Protein AF-A0A963NF00-F1 (afdb_monomer_lite)

Secondary structure (DSSP, 8-state):
-PPPHHHHHHHHHHHTS-----SSPPTT--SHHHHHHHHHHHHHH--TTSPPEEEEGGGS---HHHHHHHHHHH-EEEEEEEE-STT-EEEEEESSTTEEEEEEE-TTS-EEEEEEEESSS-GGGSPPHHHHHHHHHHHHHHHHHHTT-

Foldseek 3Di:
DDDPVVLLVQLQCLQVVPQDFDPDQDPPADCLVVVVVVLVVCLVVDDAPDDKDKDWPVPDPGDPSSVVRNCRVFDWTPDWDADPPVFGWIWTRTSHPQKIWIWTADPVRHTDTIMIIRHSDPPVSDDDPVNVVVVVVVVVVVVVVVVVD

Structure (mmCIF, N/CA/C/O backbone):
data_AF-A0A963NF00-F1
#
_entry.id   AF-A0A963NF00-F1
#
loop_
_atom_site.group_PDB
_atom_site.id
_atom_site.type_symbol
_atom_site.label_atom_id
_atom_site.label_alt_id
_atom_site.label_comp_id
_atom_site.label_asym_id
_atom_site.label_entity_id
_atom_site.label_seq_id
_atom_site.pdbx_PDB_ins_code
_atom_site.Cartn_x
_atom_site.Cartn_y
_atom_site.Cartn_z
_atom_site.occupancy
_atom_site.B_iso_or_equiv
_atom_site.auth_seq_id
_atom_site.auth_comp_id
_atom_site.auth_asym_id
_atom_site.auth_atom_id
_atom_site.pdbx_PDB_model_num
ATOM 1 N N . GLY A 1 1 ? 1.510 1.182 -16.467 1.00 64.19 1 GLY A N 1
ATOM 2 C CA . GLY A 1 1 ? 2.230 -0.001 -16.981 1.00 64.19 1 GLY A CA 1
ATOM 3 C C . GLY A 1 1 ? 1.770 -1.234 -16.235 1.00 64.19 1 GLY A C 1
ATOM 4 O O . GLY A 1 1 ? 1.344 -1.102 -15.096 1.00 64.19 1 GLY A O 1
ATOM 5 N N . ALA A 1 2 ? 1.790 -2.416 -16.850 1.00 78.75 2 ALA A N 1
ATOM 6 C CA . ALA A 1 2 ? 1.345 -3.631 -16.165 1.00 78.75 2 ALA A CA 1
ATOM 7 C C . ALA A 1 2 ? 2.329 -4.030 -15.049 1.00 78.75 2 ALA A C 1
ATOM 9 O O . ALA A 1 2 ? 3.541 -4.008 -15.248 1.00 78.75 2 ALA A O 1
ATOM 10 N N . ILE A 1 3 ? 1.796 -4.404 -13.888 1.00 87.75 3 ILE A N 1
ATOM 11 C CA . ILE A 1 3 ? 2.546 -5.005 -12.781 1.00 87.75 3 ILE A CA 1
ATOM 12 C C . ILE A 1 3 ? 2.448 -6.538 -12.874 1.00 87.75 3 ILE A C 1
ATOM 14 O O . ILE A 1 3 ? 1.430 -7.026 -13.375 1.00 87.75 3 ILE A O 1
ATOM 18 N N . PRO A 1 4 ? 3.437 -7.328 -12.405 1.00 91.81 4 PRO A N 1
ATOM 19 C CA . PRO A 1 4 ? 3.327 -8.784 -12.433 1.00 91.81 4 PRO A CA 1
ATOM 20 C C . PRO A 1 4 ? 2.039 -9.296 -11.768 1.00 91.81 4 PRO A C 1
ATOM 22 O O . PRO A 1 4 ? 1.781 -9.026 -10.594 1.00 91.81 4 PRO A O 1
ATOM 25 N N . GLU A 1 5 ? 1.246 -10.084 -12.503 1.00 92.81 5 GLU A N 1
ATOM 26 C CA . GLU A 1 5 ? -0.073 -10.576 -12.057 1.00 92.81 5 GLU A CA 1
ATOM 27 C C . GLU A 1 5 ? -0.018 -11.422 -10.775 1.00 92.81 5 GLU A C 1
ATOM 29 O O . GLU A 1 5 ? -0.984 -11.475 -10.009 1.00 92.81 5 GLU A O 1
ATOM 34 N N . VAL A 1 6 ? 1.133 -12.036 -10.484 1.00 95.31 6 VAL A N 1
ATOM 35 C CA . VAL A 1 6 ? 1.361 -12.755 -9.224 1.00 95.31 6 VAL A CA 1
ATOM 36 C C . VAL A 1 6 ? 1.200 -11.840 -8.005 1.00 95.31 6 VAL A C 1
ATOM 38 O O . VAL A 1 6 ? 0.650 -12.270 -6.996 1.00 95.31 6 VAL A O 1
ATOM 41 N N . LEU A 1 7 ? 1.590 -10.563 -8.102 1.00 95.38 7 LEU A N 1
ATOM 42 C CA . LEU A 1 7 ? 1.465 -9.609 -6.997 1.00 95.38 7 LEU A CA 1
ATOM 43 C C . LEU A 1 7 ? -0.007 -9.293 -6.713 1.00 95.38 7 LEU A C 1
ATOM 45 O O . LEU A 1 7 ? -0.430 -9.328 -5.559 1.00 95.38 7 LEU A O 1
ATOM 49 N N . LYS A 1 8 ? -0.815 -9.082 -7.761 1.00 93.88 8 LYS A N 1
ATOM 50 C CA . LYS A 1 8 ? -2.269 -8.895 -7.621 1.00 93.88 8 LYS A CA 1
ATOM 51 C C . LYS A 1 8 ? -2.933 -10.133 -7.029 1.00 93.88 8 LYS A C 1
ATOM 53 O O . LYS A 1 8 ? -3.744 -10.029 -6.112 1.00 93.88 8 LYS A O 1
ATOM 58 N N . THR A 1 9 ? -2.575 -11.311 -7.537 1.00 95.56 9 THR A N 1
ATOM 59 C CA . THR A 1 9 ? -3.156 -12.584 -7.097 1.00 95.56 9 THR A CA 1
ATOM 60 C C . THR A 1 9 ? -2.875 -12.841 -5.616 1.00 95.56 9 THR A C 1
ATOM 62 O O . THR A 1 9 ? -3.807 -13.113 -4.862 1.00 95.56 9 THR A O 1
ATOM 65 N N . CYS A 1 10 ? -1.623 -12.680 -5.177 1.00 96.75 10 CYS A N 1
ATOM 66 C CA . CYS A 1 10 ? -1.236 -12.838 -3.775 1.00 96.75 10 CYS A CA 1
ATOM 67 C C . CYS A 1 10 ? -1.956 -11.839 -2.856 1.00 96.75 10 CYS A C 1
ATOM 69 O O . CYS A 1 10 ? -2.497 -12.243 -1.829 1.00 96.75 10 CYS A O 1
ATOM 71 N N . ALA A 1 11 ? -2.021 -10.557 -3.236 1.00 96.69 11 ALA A N 1
ATOM 72 C CA . ALA A 1 11 ? -2.709 -9.539 -2.440 1.00 96.69 11 ALA A CA 1
ATOM 73 C C . ALA A 1 11 ? -4.216 -9.831 -2.303 1.00 96.69 11 ALA A C 1
ATOM 75 O O . ALA A 1 11 ? -4.777 -9.722 -1.212 1.00 96.69 11 ALA A O 1
ATOM 76 N N . ARG A 1 12 ? -4.874 -10.279 -3.383 1.00 95.50 12 ARG A N 1
ATOM 77 C CA . ARG A 1 12 ? -6.288 -10.690 -3.345 1.00 95.50 12 ARG A CA 1
ATOM 78 C C . ARG A 1 12 ? -6.512 -11.906 -2.447 1.00 95.50 12 ARG A C 1
ATOM 80 O O . ARG A 1 12 ? -7.485 -11.929 -1.698 1.00 95.50 12 ARG A O 1
ATOM 87 N N . GLN A 1 13 ? -5.617 -12.895 -2.488 1.00 96.50 13 GLN A N 1
ATOM 88 C CA . GLN A 1 13 ? -5.683 -14.068 -1.608 1.00 96.50 13 GLN A CA 1
ATOM 89 C C . GLN A 1 13 ? -5.529 -13.687 -0.131 1.00 96.50 13 GLN A C 1
ATOM 91 O O . GLN A 1 13 ? -6.258 -14.209 0.710 1.00 96.50 13 GLN A O 1
ATOM 96 N N . ASP A 1 14 ? -4.628 -12.755 0.189 1.00 96.19 14 ASP A N 1
ATOM 97 C CA . ASP A 1 14 ? -4.458 -12.253 1.557 1.00 96.19 14 ASP A CA 1
ATOM 98 C C . ASP A 1 14 ? -5.690 -11.507 2.052 1.00 96.19 14 ASP A C 1
ATOM 100 O O . ASP A 1 14 ? -6.172 -11.795 3.150 1.00 96.19 14 ASP A O 1
ATOM 104 N N . GLY A 1 15 ? -6.247 -10.627 1.217 1.00 94.31 15 GLY A N 1
ATOM 105 C CA . GLY A 1 15 ? -7.508 -9.943 1.496 1.00 94.31 15 GLY A CA 1
ATOM 106 C C . GLY A 1 15 ? -8.678 -10.906 1.714 1.00 94.31 15 GLY A C 1
ATOM 107 O O . GLY A 1 15 ? -9.527 -10.676 2.570 1.00 94.31 15 GLY A O 1
ATOM 108 N N . ALA A 1 16 ? -8.710 -12.017 0.976 1.00 93.44 16 ALA A N 1
ATOM 109 C CA . ALA A 1 16 ? -9.740 -13.047 1.090 1.00 93.44 16 ALA A CA 1
ATOM 110 C C . ALA A 1 16 ? -9.478 -14.077 2.207 1.00 93.44 16 ALA A C 1
ATOM 112 O O . ALA A 1 16 ? -10.316 -14.947 2.435 1.00 93.44 16 ALA A O 1
ATOM 113 N N . SER A 1 17 ? -8.354 -13.991 2.933 1.00 89.56 17 SER A N 1
ATOM 114 C CA . SER A 1 17 ? -7.957 -14.988 3.944 1.00 89.56 17 SER A CA 1
ATOM 115 C C . SER A 1 17 ? -8.844 -15.023 5.197 1.00 89.56 17 SER A C 1
ATOM 117 O O . SER A 1 17 ? -8.609 -15.835 6.091 1.00 89.56 17 SER A O 1
ATOM 119 N N . GLY A 1 18 ? -9.854 -14.150 5.278 1.00 83.69 18 GLY A N 1
ATOM 120 C CA . GLY A 1 18 ? -10.752 -14.054 6.425 1.00 83.69 18 GLY A CA 1
ATOM 121 C C . GLY A 1 18 ? -10.048 -13.510 7.665 1.00 83.69 18 GLY A C 1
ATOM 122 O O . GLY A 1 18 ? -10.284 -14.020 8.758 1.00 83.69 18 GLY A O 1
ATOM 123 N N . HIS A 1 19 ? -9.162 -12.516 7.496 1.00 87.81 19 HIS A N 1
ATOM 124 C CA . HIS A 1 19 ? -8.492 -11.834 8.608 1.00 87.81 19 HIS A CA 1
ATOM 125 C C . HIS A 1 19 ? -9.515 -11.400 9.658 1.00 87.81 19 HIS A C 1
ATOM 127 O O . HIS A 1 19 ? -10.478 -10.696 9.354 1.00 87.81 19 HIS A O 1
ATOM 133 N N . ARG A 1 20 ? -9.315 -11.870 10.890 1.00 82.06 20 ARG A N 1
ATOM 134 C CA . ARG A 1 20 ? -10.148 -11.543 12.045 1.00 82.06 20 ARG A CA 1
ATOM 135 C C . ARG A 1 20 ? -9.287 -10.770 13.027 1.00 82.06 20 ARG A C 1
ATOM 137 O O . ARG A 1 20 ? -8.527 -11.398 13.766 1.00 82.06 20 ARG A O 1
ATOM 144 N N . PRO A 1 21 ? -9.358 -9.438 13.011 1.00 78.88 21 PRO A N 1
ATOM 145 C CA . PRO A 1 21 ? -8.612 -8.648 13.968 1.00 78.88 21 PRO A CA 1
ATOM 146 C C . PRO A 1 21 ? -9.197 -8.785 15.379 1.00 78.88 21 PRO A C 1
ATOM 148 O O . PRO A 1 21 ? -10.274 -9.361 15.571 1.00 78.88 21 PRO A O 1
ATOM 151 N N . ALA A 1 22 ? -8.474 -8.278 16.380 1.00 76.75 22 ALA A N 1
ATOM 152 C CA . ALA A 1 22 ? -8.919 -8.333 17.764 1.00 76.75 22 ALA A CA 1
ATOM 153 C C . ALA A 1 22 ? -10.294 -7.673 17.941 1.00 76.75 22 ALA A C 1
ATOM 155 O O . ALA A 1 22 ? -10.572 -6.592 17.420 1.00 76.75 22 ALA A O 1
ATOM 156 N N . ALA A 1 23 ? -11.156 -8.336 18.715 1.00 74.00 23 ALA A N 1
ATOM 157 C CA . ALA A 1 23 ? -12.526 -7.888 18.956 1.00 74.00 23 ALA A CA 1
ATOM 158 C C . ALA A 1 23 ? -12.613 -6.643 19.856 1.00 74.00 23 ALA A C 1
ATOM 160 O O . ALA A 1 23 ? -13.664 -6.010 19.922 1.00 74.00 23 ALA A O 1
ATOM 161 N N . ARG A 1 24 ? -11.541 -6.312 20.586 1.00 78.44 24 ARG A N 1
ATOM 162 C CA . ARG A 1 24 ? -11.478 -5.135 21.456 1.00 78.44 24 ARG A CA 1
ATOM 163 C C . ARG A 1 24 ? -10.414 -4.182 20.950 1.00 78.44 24 ARG A C 1
ATOM 165 O O . ARG A 1 24 ? -9.304 -4.603 20.646 1.00 78.44 24 ARG A O 1
ATOM 172 N N . LEU A 1 25 ? -10.776 -2.907 20.911 1.00 79.94 25 LEU A N 1
ATOM 173 C CA . LEU A 1 25 ? -9.850 -1.830 20.611 1.00 79.94 25 LEU A CA 1
ATOM 174 C C . LEU A 1 25 ? -8.912 -1.614 21.812 1.00 79.94 25 LEU A C 1
ATOM 176 O O . LEU A 1 25 ? -9.384 -1.677 22.952 1.00 79.94 25 LEU A O 1
ATOM 180 N N . PRO A 1 26 ? -7.613 -1.364 21.577 1.00 80.88 26 PRO A N 1
ATOM 181 C CA . PRO A 1 26 ? -6.684 -0.959 22.627 1.00 80.88 26 PRO A CA 1
ATOM 182 C C . PRO A 1 26 ? -7.154 0.292 23.383 1.00 80.88 26 PRO A C 1
ATOM 184 O O . PRO A 1 26 ? -7.848 1.151 22.833 1.00 80.88 26 PRO A O 1
ATOM 187 N N . GLU A 1 27 ? -6.741 0.425 24.644 1.00 83.19 27 GLU A N 1
ATOM 188 C CA . GLU A 1 27 ? -6.965 1.659 25.401 1.00 83.19 27 GLU A CA 1
ATOM 189 C C . GLU A 1 27 ? -6.245 2.845 24.736 1.00 83.19 27 GLU A C 1
ATOM 191 O O . GLU A 1 27 ? -5.138 2.710 24.214 1.00 83.19 27 GLU A O 1
ATOM 196 N N . GLY A 1 28 ? -6.880 4.020 24.748 1.00 85.81 28 GLY A N 1
ATOM 197 C CA . GLY A 1 28 ? -6.326 5.241 24.153 1.00 85.81 28 GLY A CA 1
ATOM 198 C C . GLY A 1 28 ? -6.550 5.396 22.644 1.00 85.81 28 GLY A C 1
ATOM 199 O O . GLY A 1 28 ? -6.128 6.402 22.081 1.00 85.81 28 GLY A O 1
ATOM 200 N N . VAL A 1 29 ? -7.233 4.449 21.991 1.00 91.12 29 VAL A N 1
ATOM 201 C CA . VAL A 1 29 ? -7.700 4.598 20.604 1.00 91.12 29 VAL A CA 1
ATOM 202 C C . VAL A 1 29 ? -8.831 5.626 20.536 1.00 91.12 29 VAL A C 1
ATOM 204 O O . VAL A 1 29 ? -9.785 5.559 21.310 1.00 91.12 29 VAL A O 1
ATOM 207 N N . MET A 1 30 ? -8.745 6.555 19.584 1.00 91.12 30 MET A N 1
ATOM 208 C CA . MET A 1 30 ? -9.719 7.634 19.402 1.00 91.12 30 MET A CA 1
ATOM 209 C C . MET A 1 30 ? -10.215 7.722 17.956 1.00 91.12 30 MET A C 1
ATOM 211 O O . MET A 1 30 ? -11.416 7.645 17.710 1.00 91.12 30 MET A O 1
ATOM 215 N N . ASN A 1 31 ? -9.299 7.859 16.995 1.00 94.00 31 ASN A N 1
ATOM 216 C CA . ASN A 1 31 ? -9.614 8.183 15.601 1.00 94.00 31 ASN A CA 1
ATOM 217 C C . ASN A 1 31 ? -9.589 6.963 14.671 1.00 94.00 31 ASN A C 1
ATOM 219 O O . ASN A 1 31 ? -10.251 6.974 13.631 1.00 94.00 31 ASN A O 1
ATOM 223 N N . ALA A 1 32 ? -8.876 5.893 15.038 1.00 94.19 32 ALA A N 1
ATOM 224 C CA . ALA A 1 32 ? -8.810 4.680 14.222 1.00 94.19 32 ALA A CA 1
ATOM 225 C C . ALA A 1 32 ? -10.185 4.059 13.881 1.00 94.19 32 ALA A C 1
ATOM 227 O O . ALA A 1 32 ? -10.351 3.648 12.732 1.00 94.19 32 ALA A O 1
ATOM 228 N N . PRO A 1 33 ? -11.191 4.006 14.783 1.00 93.19 33 PRO A N 1
ATOM 229 C CA . PRO A 1 33 ? -12.478 3.375 14.478 1.00 93.19 33 PRO A CA 1
ATOM 230 C C . PRO A 1 33 ? -13.220 4.070 13.334 1.00 93.19 33 PRO A C 1
ATOM 232 O O . PRO A 1 33 ? -13.745 3.400 12.447 1.00 93.19 33 PRO A O 1
ATOM 235 N N . THR A 1 34 ? -13.202 5.405 13.306 1.00 94.50 34 THR A N 1
ATOM 236 C CA . THR A 1 34 ? -13.814 6.200 12.231 1.00 94.50 34 THR A CA 1
ATOM 237 C C . THR A 1 34 ? -13.134 5.935 10.892 1.00 94.50 34 THR A C 1
ATOM 239 O O . THR A 1 34 ? -13.814 5.732 9.891 1.00 94.50 34 THR A O 1
ATOM 242 N N . LEU A 1 35 ? -11.800 5.858 10.874 1.00 96.25 35 LEU A N 1
ATOM 243 C CA . LEU A 1 35 ? -11.048 5.547 9.655 1.00 96.25 35 LEU A CA 1
ATOM 244 C C . LEU A 1 35 ? -11.306 4.123 9.162 1.00 96.25 35 LEU A C 1
ATOM 246 O O . LEU A 1 35 ? -11.429 3.892 7.963 1.00 96.25 35 LEU A O 1
ATOM 250 N N . LEU A 1 36 ? -11.411 3.154 10.071 1.00 95.00 36 LEU A N 1
ATOM 251 C CA . LEU A 1 36 ? -11.742 1.776 9.710 1.00 95.00 36 LEU A CA 1
ATOM 252 C C . LEU A 1 36 ? -13.148 1.673 9.116 1.00 95.00 36 LEU A C 1
ATOM 254 O O . LEU A 1 36 ? -13.332 0.923 8.153 1.00 95.00 36 LEU A O 1
ATOM 258 N N . GLN A 1 37 ? -14.105 2.437 9.652 1.00 94.88 37 GLN A N 1
ATOM 259 C CA . GLN A 1 37 ? -15.453 2.538 9.101 1.00 94.88 37 GLN A CA 1
ATOM 260 C C . GLN A 1 37 ? -15.435 3.183 7.710 1.00 94.88 37 GLN A C 1
ATOM 262 O O . GLN A 1 37 ? -15.984 2.606 6.778 1.00 94.88 37 GLN A O 1
ATOM 267 N N . GLU A 1 38 ? -14.734 4.305 7.533 1.00 97.00 38 GLU A N 1
ATOM 268 C CA . GLU A 1 38 ? -14.581 4.960 6.228 1.00 97.00 38 GLU A CA 1
ATOM 269 C C . GLU A 1 38 ? -13.991 3.999 5.187 1.00 97.00 38 GLU A C 1
ATOM 271 O O . GLU A 1 38 ? -14.559 3.802 4.113 1.00 97.00 38 GLU A O 1
ATOM 276 N N . LEU A 1 39 ? -12.882 3.331 5.519 1.00 96.56 39 LEU A N 1
ATOM 277 C CA . LEU A 1 39 ? -12.249 2.345 4.642 1.00 96.56 39 LEU A CA 1
ATOM 278 C C . LEU A 1 39 ? -13.186 1.170 4.338 1.00 96.56 39 LEU A C 1
ATOM 280 O O . LEU A 1 39 ? -13.159 0.623 3.235 1.00 96.56 39 LEU A O 1
ATOM 284 N N . HIS A 1 40 ? -13.999 0.744 5.306 1.00 94.75 40 HIS A N 1
ATOM 285 C CA . HIS A 1 40 ? -15.005 -0.288 5.088 1.00 94.75 40 HIS A CA 1
ATOM 286 C C . HIS A 1 40 ? -16.059 0.165 4.081 1.00 94.75 40 HIS A C 1
ATOM 288 O O . HIS A 1 40 ? -16.272 -0.541 3.096 1.00 94.75 40 HIS A O 1
ATOM 294 N N . ASP A 1 41 ? -16.656 1.334 4.289 1.00 95.94 41 ASP A N 1
ATOM 295 C CA . ASP A 1 41 ? -17.714 1.869 3.434 1.00 95.94 41 ASP A CA 1
ATOM 296 C C . ASP A 1 41 ? -17.213 2.079 2.002 1.00 95.94 41 ASP A C 1
ATOM 298 O O . ASP A 1 41 ? -17.869 1.672 1.040 1.00 95.94 41 ASP A O 1
ATOM 302 N N . GLN A 1 42 ? -15.999 2.615 1.854 1.00 96.25 42 GLN A N 1
ATOM 303 C CA . GLN A 1 42 ? -15.361 2.810 0.553 1.00 96.25 42 GLN A CA 1
ATOM 304 C C . GLN A 1 42 ? -15.125 1.486 -0.172 1.00 96.25 42 GLN A C 1
ATOM 306 O O . GLN A 1 42 ? -15.427 1.372 -1.356 1.00 96.25 42 GLN A O 1
ATOM 311 N N . ARG A 1 43 ? -14.685 0.434 0.529 1.00 95.06 43 ARG A N 1
ATOM 312 C CA . ARG A 1 43 ? -14.544 -0.907 -0.068 1.00 95.06 43 ARG A CA 1
ATOM 313 C C . ARG A 1 43 ? -15.861 -1.502 -0.556 1.00 95.06 43 ARG A C 1
ATOM 315 O O . ARG A 1 43 ? -15.835 -2.247 -1.531 1.00 95.06 43 ARG A O 1
ATOM 322 N N . GLN A 1 44 ? -16.985 -1.219 0.108 1.00 94.88 44 GLN A N 1
ATOM 323 C CA . GLN A 1 44 ? -18.296 -1.723 -0.328 1.00 94.88 44 GLN A CA 1
ATOM 324 C C . GLN A 1 44 ? -18.767 -1.062 -1.628 1.00 94.88 44 GLN A C 1
ATOM 326 O O . GLN A 1 44 ? -19.510 -1.662 -2.404 1.00 94.88 44 GLN A O 1
ATOM 331 N N . GLN A 1 45 ? -18.357 0.184 -1.857 1.00 94.19 45 GLN A N 1
ATOM 332 C CA . GLN A 1 45 ? -18.774 0.976 -3.013 1.00 94.19 45 GLN A CA 1
ATOM 333 C C . GLN A 1 45 ? -17.787 0.873 -4.178 1.00 94.19 45 GLN A C 1
ATOM 335 O O . GLN A 1 45 ? -18.192 0.997 -5.338 1.00 94.19 45 GLN A O 1
ATOM 340 N N . TRP A 1 46 ? -16.512 0.632 -3.867 1.00 95.12 46 TRP A N 1
ATOM 341 C CA . TRP A 1 46 ? -15.430 0.587 -4.833 1.00 95.12 46 TRP A CA 1
ATOM 342 C C . TRP A 1 46 ? -15.594 -0.559 -5.840 1.00 95.12 46 TRP A C 1
ATOM 344 O O . TRP A 1 46 ? -15.988 -1.679 -5.505 1.00 95.12 46 TRP A O 1
ATOM 354 N N . ARG A 1 47 ? -15.252 -0.284 -7.101 1.00 92.81 47 ARG A N 1
ATOM 355 C CA . ARG A 1 47 ? -15.267 -1.252 -8.205 1.00 92.81 47 ARG A CA 1
ATOM 356 C C . ARG A 1 47 ? -13.964 -1.196 -8.992 1.00 92.81 47 ARG A C 1
ATOM 358 O O . ARG A 1 47 ? -13.344 -0.143 -9.114 1.00 92.81 47 ARG A O 1
ATOM 365 N N . VAL A 1 48 ? -13.598 -2.323 -9.603 1.00 88.94 48 VAL A N 1
ATOM 366 C CA . VAL A 1 48 ? -12.429 -2.415 -10.491 1.00 88.94 48 VAL A CA 1
ATOM 367 C C . VAL A 1 48 ? -12.491 -1.324 -11.565 1.00 88.94 48 VAL A C 1
ATOM 369 O O . VAL A 1 48 ? -13.511 -1.161 -12.233 1.00 88.94 48 VAL A O 1
ATOM 372 N N . GLY A 1 49 ? -11.391 -0.586 -11.721 1.00 88.00 49 GLY A N 1
ATOM 373 C CA . GLY A 1 49 ? -11.267 0.527 -12.665 1.00 88.00 49 GLY A CA 1
ATOM 374 C C . GLY A 1 49 ? -11.627 1.902 -12.093 1.00 88.0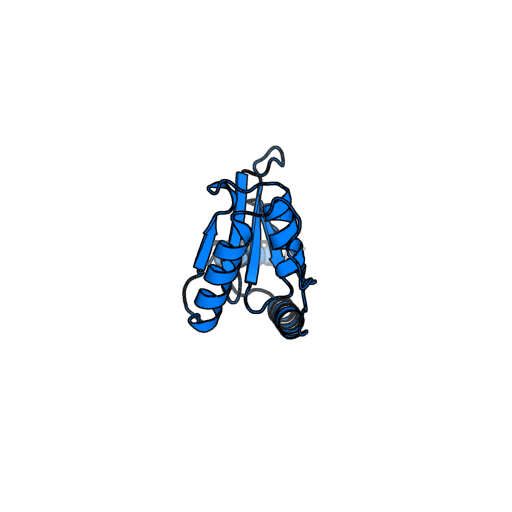0 49 GLY A C 1
ATOM 375 O O . GLY A 1 49 ? -11.365 2.900 -12.758 1.00 88.00 49 GLY A O 1
ATOM 376 N N . GLN A 1 50 ? -12.181 1.988 -10.879 1.00 92.19 50 GLN A N 1
ATOM 377 C CA . GLN A 1 50 ? -12.331 3.269 -10.186 1.00 92.19 50 GLN A CA 1
ATOM 378 C C . GLN A 1 50 ? -10.997 3.751 -9.609 1.00 92.19 50 GLN A C 1
ATOM 380 O O . GLN A 1 50 ? -10.150 2.945 -9.212 1.00 92.19 50 GLN A O 1
ATOM 385 N N . SER A 1 51 ? -10.843 5.074 -9.537 1.00 91.00 51 SER A N 1
ATOM 386 C CA . SER A 1 51 ? -9.711 5.731 -8.882 1.00 91.00 51 SER A CA 1
ATOM 387 C C . SER A 1 51 ? -9.574 5.294 -7.423 1.00 91.00 51 SER A C 1
ATOM 389 O O . SER A 1 51 ? -10.558 4.930 -6.775 1.00 91.00 51 SER A O 1
ATOM 391 N N . ALA A 1 52 ? -8.344 5.337 -6.913 1.00 94.69 52 ALA A N 1
ATOM 392 C CA . ALA A 1 52 ? -8.063 4.994 -5.528 1.00 94.69 52 ALA A CA 1
ATOM 393 C C . ALA A 1 52 ? -8.789 5.944 -4.566 1.00 94.69 52 ALA A C 1
ATOM 395 O O . ALA A 1 52 ? -8.736 7.164 -4.735 1.00 94.69 52 ALA A O 1
ATOM 396 N N . HIS A 1 53 ? -9.409 5.387 -3.524 1.00 97.06 53 HIS A N 1
ATOM 397 C CA . HIS A 1 53 ? -9.764 6.176 -2.345 1.00 97.06 53 HIS A CA 1
ATOM 398 C C . HIS A 1 53 ? -8.550 6.245 -1.424 1.00 97.06 53 HIS A C 1
ATOM 400 O O . HIS A 1 53 ? -8.072 5.204 -0.974 1.00 97.06 53 HIS A O 1
ATOM 406 N N . LEU A 1 54 ? -8.052 7.450 -1.154 1.00 96.12 54 LEU A N 1
ATOM 407 C CA . LEU A 1 54 ? -6.833 7.675 -0.381 1.00 96.12 54 LEU A CA 1
ATOM 408 C C . LEU A 1 54 ? -7.160 8.328 0.961 1.00 96.12 54 LEU A C 1
ATOM 410 O O . LEU A 1 54 ? -7.697 9.432 1.014 1.00 96.12 54 LEU A O 1
ATOM 414 N N . VAL A 1 55 ? -6.736 7.678 2.044 1.00 97.56 55 VAL A N 1
ATOM 415 C CA . VAL A 1 55 ? -6.751 8.232 3.400 1.00 97.56 55 VAL A CA 1
ATOM 416 C C . VAL A 1 55 ? -5.326 8.621 3.782 1.00 97.56 55 VAL A C 1
ATOM 418 O O . VAL A 1 55 ? -4.454 7.763 3.932 1.00 97.56 55 VAL A O 1
ATOM 421 N N . ASN A 1 56 ? -5.075 9.922 3.938 1.00 97.06 56 ASN A N 1
ATOM 422 C CA . ASN A 1 56 ? -3.766 10.452 4.318 1.00 97.06 56 ASN A CA 1
ATOM 423 C C . ASN A 1 56 ? -3.612 10.456 5.845 1.00 97.06 56 ASN A C 1
ATOM 425 O O . ASN A 1 56 ? -4.055 11.384 6.520 1.00 97.06 56 ASN A O 1
ATOM 429 N N . LEU A 1 57 ? -2.954 9.432 6.387 1.00 97.19 57 LEU A N 1
ATOM 430 C CA . LEU A 1 57 ? -2.759 9.276 7.830 1.00 97.19 57 LEU A CA 1
ATOM 431 C C . LEU A 1 57 ? -1.835 10.348 8.416 1.00 97.19 57 LEU A C 1
ATOM 433 O O . LEU A 1 57 ? -1.988 10.714 9.576 1.00 97.19 57 LEU A O 1
ATOM 437 N N . SER A 1 58 ? -0.892 10.868 7.626 1.00 94.69 58 SER A N 1
ATOM 438 C CA . SER A 1 58 ? 0.061 11.896 8.067 1.00 94.69 58 SER A CA 1
ATOM 439 C C . SER A 1 58 ? -0.579 13.263 8.324 1.00 94.69 58 SER A C 1
ATOM 441 O O . SER A 1 58 ? 0.015 14.074 9.028 1.00 94.69 58 SER A O 1
ATOM 443 N N . LEU A 1 59 ? -1.766 13.529 7.768 1.00 94.25 59 LEU A N 1
ATOM 444 C CA . LEU A 1 59 ? -2.516 14.770 8.005 1.00 94.25 59 LEU A CA 1
ATOM 445 C C . LEU A 1 59 ? -3.532 14.657 9.146 1.00 94.25 59 LEU A C 1
ATOM 447 O O . LEU A 1 59 ? -4.189 15.642 9.479 1.00 94.25 59 LEU A O 1
ATOM 451 N N . LEU A 1 60 ? -3.678 13.472 9.738 1.00 94.69 60 LEU A N 1
ATOM 452 C CA . LEU A 1 60 ? -4.652 13.214 10.786 1.00 94.69 60 LEU A CA 1
ATOM 453 C C . LEU A 1 60 ? -3.974 13.173 12.161 1.00 94.69 60 LEU A C 1
ATOM 455 O O . LEU A 1 60 ? -2.850 12.682 12.285 1.00 94.69 60 LEU A O 1
ATOM 459 N N . PRO A 1 61 ? -4.650 13.647 13.222 1.00 93.31 61 PRO A N 1
ATOM 460 C CA . PRO A 1 61 ? -4.133 13.564 14.581 1.00 93.31 61 PRO A CA 1
ATOM 461 C C . PRO A 1 61 ? -4.273 12.128 15.106 1.00 93.31 61 PRO A C 1
ATOM 463 O O . PRO A 1 61 ? -5.218 11.806 15.823 1.00 93.31 61 PRO A O 1
ATOM 466 N N . LEU A 1 62 ? -3.359 11.239 14.720 1.00 94.75 62 LEU A N 1
ATOM 467 C CA . LEU A 1 62 ? -3.366 9.838 15.145 1.00 94.75 62 LEU A CA 1
ATOM 468 C C . LEU A 1 62 ? -2.398 9.615 16.302 1.00 94.75 62 LEU A C 1
ATOM 470 O O . LEU A 1 62 ? -1.212 9.935 16.214 1.00 94.75 62 LEU A O 1
ATOM 474 N N . SER A 1 63 ? -2.905 9.033 17.386 1.00 94.38 63 SER A N 1
ATOM 475 C CA . SER A 1 63 ? -2.064 8.571 18.484 1.00 94.38 63 SER A CA 1
ATOM 476 C C . SER A 1 63 ? -1.299 7.293 18.092 1.00 94.38 63 SER A C 1
ATOM 478 O O . SER A 1 63 ? -1.689 6.585 17.158 1.00 94.38 63 SER A O 1
ATOM 480 N N . PRO A 1 64 ? -0.236 6.920 18.827 1.00 93.19 64 PRO A N 1
ATOM 481 C CA . PRO A 1 64 ? 0.396 5.612 18.657 1.00 93.19 64 PRO A CA 1
ATOM 482 C C . PRO A 1 64 ? -0.585 4.441 18.831 1.00 93.19 64 PRO A C 1
ATOM 484 O O . PRO A 1 64 ? -0.465 3.440 18.128 1.00 93.19 64 PRO A O 1
ATOM 487 N N . ALA A 1 65 ? -1.580 4.582 19.717 1.00 93.94 65 ALA A N 1
ATOM 488 C CA . ALA A 1 65 ? -2.629 3.583 19.910 1.00 93.94 65 ALA A CA 1
ATOM 489 C C . ALA A 1 65 ? -3.524 3.457 18.666 1.00 93.94 65 ALA A C 1
ATOM 491 O O . ALA A 1 65 ? -3.831 2.341 18.248 1.00 93.94 65 ALA A O 1
ATOM 492 N N . ASP A 1 66 ? -3.880 4.577 18.023 1.00 95.19 66 ASP A N 1
ATOM 493 C CA . ASP A 1 66 ? -4.626 4.568 16.758 1.00 95.19 66 ASP A CA 1
ATOM 494 C C . ASP A 1 66 ? -3.844 3.864 15.647 1.00 95.19 66 ASP A C 1
ATOM 496 O O . ASP A 1 66 ? -4.395 3.036 14.924 1.00 95.19 66 ASP A O 1
ATOM 500 N N . MET A 1 67 ? -2.548 4.163 15.526 1.00 94.12 67 MET A N 1
ATOM 501 C CA . MET A 1 67 ? -1.685 3.543 14.519 1.00 94.12 67 MET A CA 1
ATOM 502 C C . MET A 1 67 ? -1.559 2.033 14.729 1.00 94.12 67 MET A C 1
ATOM 504 O O . MET A 1 67 ? -1.734 1.274 13.776 1.00 94.12 67 MET A O 1
ATOM 508 N N . ALA A 1 68 ? -1.326 1.592 15.969 1.00 92.81 68 ALA A N 1
ATOM 509 C CA . ALA A 1 68 ? -1.272 0.172 16.309 1.00 92.81 68 ALA A CA 1
ATOM 510 C C . ALA A 1 68 ? -2.611 -0.528 16.027 1.00 92.81 68 ALA A C 1
ATOM 512 O O . ALA A 1 68 ? -2.636 -1.617 15.455 1.00 92.81 68 ALA A O 1
ATOM 513 N N . CYS A 1 69 ? -3.727 0.130 16.354 1.00 94.19 69 CYS A N 1
ATOM 514 C CA . CYS A 1 69 ? -5.059 -0.369 16.044 1.00 94.19 69 CYS A CA 1
ATOM 515 C C . CYS A 1 69 ? -5.266 -0.529 14.531 1.00 94.19 69 CYS A C 1
ATOM 517 O O . CYS A 1 69 ? -5.748 -1.568 14.096 1.00 94.19 69 CYS A O 1
ATOM 519 N N . LEU A 1 70 ? -4.900 0.458 13.707 1.00 94.94 70 LEU A N 1
ATOM 520 C CA . LEU A 1 70 ? -5.017 0.350 12.247 1.00 94.94 70 LEU A CA 1
ATOM 521 C C . LEU A 1 70 ? -4.186 -0.815 11.696 1.00 94.94 70 LEU A C 1
ATOM 523 O O . 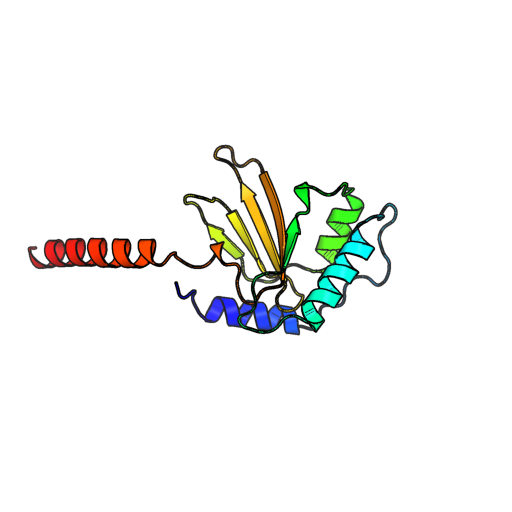LEU A 1 70 ? -4.669 -1.570 10.852 1.00 94.94 70 LEU A O 1
ATOM 527 N N . GLU A 1 71 ? -2.956 -0.984 12.183 1.00 93.06 71 GLU A N 1
ATOM 528 C CA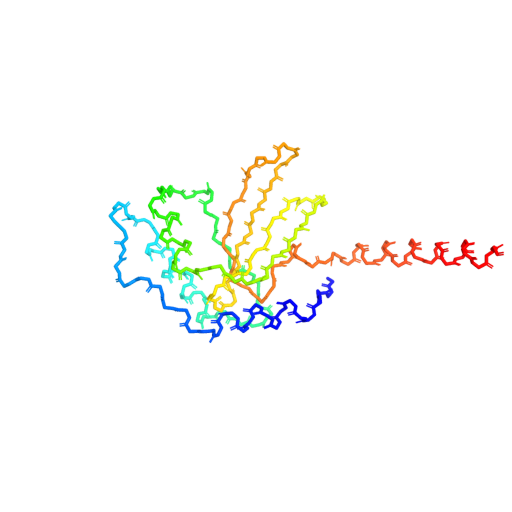 . GLU A 1 71 ? -2.063 -2.066 11.759 1.00 93.06 71 GLU A CA 1
ATOM 529 C C . GLU A 1 71 ? -2.614 -3.449 12.121 1.00 93.06 71 GLU A C 1
ATOM 531 O O . GLU A 1 71 ? -2.615 -4.349 11.282 1.00 93.06 71 GLU A O 1
ATOM 536 N N . GLU A 1 72 ? -3.145 -3.617 13.332 1.00 93.38 72 GLU A N 1
ATOM 537 C CA . GLU A 1 72 ? -3.770 -4.869 13.763 1.00 93.38 72 GLU A CA 1
ATOM 538 C C . GLU A 1 72 ? -5.059 -5.165 12.981 1.00 93.38 72 GLU A C 1
ATOM 540 O O . GLU A 1 72 ? -5.279 -6.288 12.511 1.00 93.38 72 GLU A O 1
ATOM 545 N N . GLN A 1 73 ? -5.903 -4.144 12.804 1.00 93.69 73 GLN A N 1
ATOM 546 C CA . GLN A 1 73 ? -7.217 -4.278 12.177 1.00 93.69 73 GLN A CA 1
ATOM 547 C C . GLN A 1 73 ? -7.118 -4.596 10.683 1.00 93.69 73 GLN A C 1
ATOM 549 O O . GLN A 1 73 ? -7.862 -5.437 10.178 1.00 93.69 73 GLN A O 1
ATOM 554 N N . LEU A 1 74 ? -6.166 -3.981 9.979 1.00 94.94 74 LEU A N 1
ATOM 555 C CA . LEU A 1 74 ? -5.940 -4.234 8.555 1.00 94.94 74 LEU A CA 1
ATOM 556 C C . LEU A 1 74 ? -5.032 -5.446 8.312 1.00 94.94 74 LEU A C 1
ATOM 558 O O . LEU A 1 74 ? -5.175 -6.146 7.307 1.00 94.94 74 LEU A O 1
ATOM 562 N N . GLY A 1 75 ? -4.101 -5.705 9.230 1.00 94.75 75 GLY A N 1
ATOM 563 C CA . GLY A 1 75 ? -3.070 -6.720 9.078 1.00 94.75 75 GLY A CA 1
ATOM 564 C C . GLY A 1 75 ? -2.107 -6.431 7.921 1.00 94.75 75 GLY A C 1
ATOM 565 O O . GLY A 1 75 ? -2.362 -5.623 7.026 1.00 94.75 75 GLY A O 1
ATOM 566 N N . THR A 1 76 ? -0.994 -7.157 7.902 1.00 95.06 76 THR A N 1
ATOM 567 C CA . THR A 1 76 ? 0.005 -7.065 6.829 1.00 95.06 76 THR A CA 1
ATOM 568 C C . THR A 1 76 ? -0.104 -8.288 5.928 1.00 95.06 76 THR A C 1
ATOM 570 O O . THR A 1 76 ? -0.007 -9.424 6.395 1.00 95.06 76 THR A O 1
ATOM 573 N N . GLY A 1 77 ? -0.348 -8.053 4.641 1.00 95.69 77 GLY A N 1
ATOM 574 C CA . GLY A 1 77 ? -0.283 -9.076 3.603 1.00 95.69 77 GLY A CA 1
ATOM 575 C C . GLY A 1 77 ? 1.162 -9.351 3.186 1.00 95.69 77 GLY A C 1
ATOM 576 O O . GLY A 1 77 ? 2.098 -8.674 3.611 1.00 95.69 77 GLY A O 1
ATOM 577 N N . ARG A 1 78 ? 1.365 -10.356 2.338 1.00 96.50 78 ARG A N 1
ATOM 578 C CA . ARG A 1 78 ? 2.704 -10.834 1.963 1.00 96.50 78 ARG A CA 1
ATOM 579 C C . ARG A 1 78 ? 3.369 -10.014 0.858 1.00 96.50 78 ARG A C 1
ATOM 581 O O . ARG A 1 78 ? 4.567 -10.161 0.633 1.00 96.50 78 ARG A O 1
ATOM 588 N N . VAL A 1 79 ? 2.606 -9.199 0.131 1.00 97.81 79 VAL A N 1
ATOM 589 C CA . VAL A 1 79 ? 3.129 -8.407 -0.984 1.00 97.81 79 VAL A CA 1
ATOM 590 C C . VAL A 1 79 ? 3.724 -7.111 -0.455 1.00 97.81 79 VAL A C 1
ATOM 592 O O . VAL A 1 79 ? 3.030 -6.307 0.167 1.00 97.81 79 VAL A O 1
ATOM 595 N N . VAL A 1 80 ? 5.005 -6.904 -0.755 1.00 97.19 80 VAL A N 1
ATOM 596 C CA . VAL A 1 80 ? 5.728 -5.657 -0.502 1.00 97.19 80 VAL A CA 1
ATOM 597 C C . VAL A 1 80 ? 6.456 -5.256 -1.777 1.00 97.19 80 VAL A C 1
ATOM 599 O O . VAL A 1 80 ? 7.171 -6.063 -2.370 1.00 97.19 80 VAL A O 1
ATOM 602 N N . ILE A 1 81 ? 6.277 -4.007 -2.191 1.00 95.44 81 ILE A N 1
ATOM 603 C CA . ILE A 1 81 ? 6.942 -3.402 -3.343 1.00 95.44 81 ILE A CA 1
ATOM 604 C C . ILE A 1 81 ? 7.758 -2.222 -2.826 1.00 95.44 81 ILE A C 1
ATOM 606 O O . ILE A 1 81 ? 7.267 -1.392 -2.057 1.00 95.44 81 ILE A O 1
ATOM 610 N N . LEU A 1 82 ? 9.020 -2.166 -3.237 1.00 93.88 82 LEU A N 1
ATOM 611 C CA . LEU A 1 82 ? 9.928 -1.074 -2.914 1.00 93.88 82 LEU A CA 1
ATOM 612 C C . LEU A 1 82 ? 10.218 -0.305 -4.197 1.00 93.88 82 LEU A C 1
ATOM 614 O O . LEU A 1 82 ? 10.875 -0.827 -5.096 1.00 93.88 82 LEU A O 1
ATOM 618 N N . SER A 1 83 ? 9.743 0.934 -4.267 1.00 88.75 83 SER A N 1
ATOM 619 C CA . SER A 1 83 ? 10.142 1.870 -5.311 1.00 88.75 83 SER A CA 1
ATOM 620 C C . SER A 1 83 ? 11.289 2.715 -4.777 1.00 88.75 83 SER A C 1
ATOM 622 O O . SER A 1 83 ? 11.141 3.355 -3.743 1.00 88.75 83 SER A O 1
ATOM 624 N N . ARG A 1 84 ? 12.447 2.689 -5.446 1.00 85.31 84 ARG A N 1
ATOM 625 C CA . ARG A 1 84 ? 13.666 3.432 -5.053 1.00 85.31 84 ARG A CA 1
ATOM 626 C C . ARG A 1 84 ? 14.010 4.567 -6.029 1.00 85.31 84 ARG A C 1
ATOM 628 O O . ARG A 1 84 ? 15.102 5.121 -5.960 1.00 85.31 84 ARG A O 1
ATOM 635 N N . GLY A 1 85 ? 13.102 4.874 -6.956 1.00 75.06 85 GLY A N 1
ATOM 636 C CA . GLY A 1 85 ? 13.243 5.958 -7.928 1.00 75.06 85 GLY A CA 1
ATOM 637 C C . GLY A 1 85 ? 12.708 7.295 -7.411 1.00 75.06 85 GLY A C 1
ATOM 638 O O . GLY A 1 85 ? 12.615 7.533 -6.205 1.00 75.06 85 GLY A O 1
ATOM 639 N N . TYR A 1 86 ? 12.326 8.170 -8.343 1.00 67.00 86 TYR A N 1
ATOM 640 C CA . TYR A 1 86 ? 11.545 9.363 -8.021 1.00 67.00 86 TYR A CA 1
ATOM 641 C C . TYR A 1 86 ? 10.207 8.925 -7.400 1.00 67.00 86 TYR A C 1
ATOM 643 O O . TYR A 1 86 ? 9.503 8.106 -7.982 1.00 67.00 86 TYR A O 1
ATOM 651 N N . GLY A 1 87 ? 9.891 9.401 -6.192 1.00 70.94 87 GLY A N 1
ATOM 652 C CA . GLY A 1 87 ? 8.774 8.856 -5.408 1.00 70.94 87 GLY A CA 1
ATOM 653 C C . GLY A 1 87 ? 9.133 7.593 -4.613 1.00 70.94 87 GLY A C 1
ATOM 654 O O . GLY A 1 87 ? 8.338 6.655 -4.569 1.00 70.94 87 GLY A O 1
ATOM 655 N N . ASN A 1 88 ? 10.324 7.571 -3.990 1.00 91.38 88 ASN A N 1
ATOM 656 C CA . ASN A 1 88 ? 10.779 6.507 -3.087 1.00 91.38 88 ASN A CA 1
ATOM 657 C C . ASN A 1 88 ? 9.676 6.138 -2.086 1.00 91.38 88 ASN A C 1
ATOM 659 O O . ASN A 1 88 ? 9.306 6.942 -1.225 1.00 91.38 88 ASN A O 1
ATOM 663 N N . CYS A 1 89 ? 9.139 4.930 -2.212 1.00 94.94 89 CYS A N 1
ATOM 664 C CA . CYS A 1 89 ? 8.033 4.482 -1.388 1.00 94.94 89 CYS A CA 1
ATOM 665 C C . CYS A 1 89 ? 8.066 2.979 -1.134 1.00 94.94 89 CYS A C 1
ATOM 667 O O . CYS A 1 89 ? 8.630 2.180 -1.889 1.00 94.94 89 CYS A O 1
ATOM 669 N N . ARG A 1 90 ? 7.430 2.602 -0.030 1.00 96.94 90 ARG A N 1
ATOM 670 C CA . ARG A 1 90 ? 7.107 1.227 0.320 1.00 96.94 90 ARG A CA 1
ATOM 671 C C . ARG A 1 90 ? 5.607 1.043 0.179 1.00 96.94 90 ARG A C 1
ATOM 673 O O . ARG A 1 90 ? 4.838 1.744 0.832 1.00 96.94 90 ARG A O 1
ATOM 680 N N . ILE A 1 91 ? 5.221 0.079 -0.641 1.00 97.31 91 ILE A N 1
ATOM 681 C CA . ILE A 1 91 ? 3.831 -0.283 -0.892 1.00 97.31 91 ILE A CA 1
ATOM 682 C C . ILE A 1 91 ? 3.627 -1.681 -0.323 1.00 97.31 91 ILE A C 1
ATOM 684 O O . ILE A 1 91 ? 4.317 -2.616 -0.727 1.00 97.31 91 ILE A O 1
ATOM 688 N N . SER A 1 92 ? 2.691 -1.829 0.604 1.00 97.94 92 SER A N 1
ATOM 689 C CA . SER A 1 92 ? 2.406 -3.103 1.262 1.00 97.94 92 SER A CA 1
ATOM 690 C C . SER A 1 92 ? 0.938 -3.464 1.101 1.00 97.94 92 SER A C 1
ATOM 692 O O . SER A 1 92 ? 0.058 -2.647 1.378 1.00 97.94 92 SER A O 1
ATOM 694 N N . SER A 1 93 ? 0.661 -4.702 0.698 1.00 97.88 93 SER A N 1
ATOM 695 C CA . SER A 1 93 ? -0.695 -5.251 0.786 1.00 97.88 93 SER A CA 1
ATOM 696 C C . SER A 1 93 ? -1.102 -5.412 2.247 1.00 97.88 93 SER A C 1
ATOM 698 O O . SER A 1 93 ? -0.257 -5.703 3.098 1.00 97.88 93 SER A O 1
ATOM 700 N N . THR A 1 94 ? -2.392 -5.286 2.533 1.00 97.38 94 THR A N 1
ATOM 701 C CA . THR A 1 94 ? -2.962 -5.664 3.833 1.00 97.38 94 THR A CA 1
ATOM 702 C C . THR A 1 94 ? -3.635 -7.034 3.749 1.00 97.38 94 THR A C 1
ATOM 704 O O . THR A 1 94 ? -3.658 -7.666 2.690 1.00 97.38 94 THR A O 1
ATOM 707 N N . ARG A 1 95 ? -4.199 -7.509 4.862 1.00 96.88 95 ARG A N 1
ATOM 708 C CA . ARG A 1 95 ? -5.050 -8.709 4.873 1.00 96.88 95 ARG A CA 1
ATOM 709 C C . ARG A 1 95 ? -6.532 -8.387 4.692 1.00 96.88 95 ARG A C 1
ATOM 711 O O . ARG A 1 95 ? -7.380 -9.246 4.927 1.00 96.88 95 ARG A O 1
ATOM 718 N N . VAL A 1 96 ? -6.845 -7.165 4.264 1.00 95.69 96 VAL A N 1
ATOM 719 C CA . VAL A 1 96 ? -8.201 -6.724 3.941 1.00 95.69 96 VAL A CA 1
ATOM 720 C C . VAL A 1 96 ? -8.305 -6.479 2.429 1.00 95.69 96 VAL A C 1
ATOM 722 O O . VAL A 1 96 ? -7.377 -5.916 1.842 1.00 95.69 96 VAL A O 1
ATOM 725 N N . PRO A 1 97 ? -9.401 -6.900 1.760 1.00 94.56 97 PRO A N 1
ATOM 726 C CA . PRO A 1 97 ? -9.520 -6.795 0.308 1.00 94.56 97 PRO A CA 1
ATOM 727 C C . PRO A 1 97 ? -9.274 -5.382 -0.216 1.00 94.56 97 PRO A C 1
ATOM 729 O O . PRO A 1 97 ? -9.749 -4.402 0.364 1.00 94.56 97 PRO A O 1
ATOM 732 N N . ASN A 1 98 ? -8.550 -5.302 -1.335 1.00 95.44 98 ASN A N 1
ATOM 733 C CA . ASN A 1 98 ? -8.284 -4.071 -2.086 1.00 95.44 98 ASN A CA 1
ATOM 734 C C . ASN A 1 98 ? -7.706 -2.935 -1.231 1.00 95.44 98 ASN A C 1
ATOM 736 O O . ASN A 1 98 ? -7.906 -1.775 -1.557 1.00 95.44 98 ASN A O 1
ATOM 740 N N . THR A 1 99 ? -7.050 -3.247 -0.111 1.00 97.19 99 THR A N 1
ATOM 741 C CA . THR A 1 99 ? -6.520 -2.244 0.816 1.00 97.19 99 THR A CA 1
ATOM 742 C C . THR A 1 99 ? -5.005 -2.343 0.868 1.00 97.19 99 THR A C 1
ATOM 744 O O . THR A 1 99 ? -4.446 -3.404 1.167 1.00 97.19 99 THR A O 1
ATOM 747 N N . TRP A 1 100 ? -4.352 -1.218 0.607 1.00 97.94 100 TRP A N 1
ATOM 748 C CA . TRP A 1 100 ? -2.906 -1.084 0.523 1.00 97.94 100 TRP A CA 1
ATOM 749 C C . TRP A 1 100 ? -2.425 0.006 1.466 1.00 97.94 100 TRP A C 1
ATOM 751 O O . TRP A 1 100 ? -3.118 0.995 1.684 1.00 97.94 100 TRP A O 1
ATOM 761 N N . ARG A 1 101 ? -1.218 -0.157 2.001 1.00 98.06 101 ARG A N 1
ATOM 762 C CA . ARG A 1 101 ? -0.504 0.910 2.701 1.00 98.06 101 ARG A CA 1
ATOM 763 C C . ARG A 1 101 ? 0.613 1.420 1.808 1.00 98.06 101 ARG A C 1
ATOM 765 O O . ARG A 1 101 ? 1.410 0.616 1.324 1.00 98.06 101 ARG A O 1
ATOM 772 N N . VAL A 1 102 ? 0.691 2.733 1.630 1.00 97.62 102 VAL A N 1
ATOM 773 C CA . VAL A 1 102 ? 1.739 3.382 0.840 1.00 97.62 102 VAL A CA 1
ATOM 774 C C . VAL A 1 102 ? 2.465 4.383 1.727 1.00 97.62 102 VAL A C 1
ATOM 776 O O . VAL A 1 102 ? 1.862 5.278 2.315 1.00 97.62 102 VAL A O 1
ATOM 779 N N . VAL A 1 103 ? 3.776 4.203 1.867 1.00 97.31 103 VAL A N 1
ATOM 780 C CA . VAL A 1 103 ? 4.622 5.063 2.697 1.00 97.31 103 VAL A CA 1
ATOM 781 C C . VAL A 1 103 ? 5.720 5.658 1.839 1.00 97.31 103 VAL A C 1
ATOM 783 O O . VAL A 1 103 ? 6.547 4.920 1.307 1.00 97.31 103 VAL A O 1
ATOM 786 N N . TYR A 1 104 ? 5.741 6.981 1.719 1.00 96.44 104 TYR A N 1
ATOM 787 C CA . TYR A 1 104 ? 6.767 7.716 0.990 1.00 96.44 104 TYR A CA 1
ATOM 788 C C . TYR A 1 104 ? 7.865 8.183 1.930 1.00 96.44 104 TYR A C 1
ATOM 790 O O . TYR A 1 104 ? 7.609 8.603 3.064 1.00 96.44 104 TYR A O 1
ATOM 798 N N . TYR A 1 105 ? 9.084 8.172 1.408 1.00 94.75 105 TYR A N 1
ATOM 799 C CA . TYR A 1 105 ? 10.285 8.581 2.113 1.00 94.75 105 TYR A CA 1
ATOM 800 C C . TYR A 1 105 ? 11.039 9.633 1.302 1.00 94.75 105 TYR A C 1
ATOM 802 O O . TYR A 1 105 ? 11.072 9.584 0.072 1.00 94.75 105 TYR A O 1
ATOM 810 N N . ASN A 1 106 ? 11.668 10.583 1.990 1.00 91.50 106 ASN A N 1
ATOM 811 C CA . ASN A 1 106 ? 12.590 11.516 1.348 1.00 91.50 106 ASN A CA 1
ATOM 812 C C . ASN A 1 106 ? 13.970 10.868 1.101 1.00 91.50 106 ASN A C 1
ATOM 814 O O . ASN A 1 106 ? 14.177 9.675 1.328 1.00 91.50 106 ASN A O 1
ATOM 818 N N . SER A 1 107 ? 14.933 11.666 0.637 1.00 89.06 107 SER A N 1
ATOM 819 C CA . SER A 1 107 ? 16.309 11.224 0.366 1.00 89.06 107 SER A CA 1
ATOM 820 C C . SER A 1 107 ? 17.127 10.861 1.613 1.00 89.06 107 SER A C 1
ATOM 822 O O . SER A 1 107 ? 18.210 10.303 1.473 1.00 89.06 107 SER A O 1
ATOM 824 N N . GLN A 1 108 ? 16.632 11.169 2.814 1.00 90.94 108 GLN A N 1
ATOM 825 C CA . GLN A 1 108 ? 17.251 10.838 4.102 1.00 90.94 108 GLN A CA 1
ATOM 826 C C . GLN A 1 108 ? 16.520 9.678 4.805 1.00 90.94 108 GLN A C 1
ATOM 828 O O . GLN A 1 108 ? 16.648 9.517 6.015 1.00 90.94 108 GLN A O 1
ATOM 833 N N . ASP A 1 109 ? 15.705 8.912 4.068 1.00 88.69 109 ASP A N 1
ATOM 834 C CA . ASP A 1 109 ? 14.857 7.823 4.578 1.00 88.69 109 ASP A CA 1
ATOM 835 C C . ASP A 1 109 ? 13.846 8.252 5.666 1.00 88.69 109 ASP A C 1
ATOM 837 O O . ASP A 1 109 ? 13.270 7.417 6.367 1.00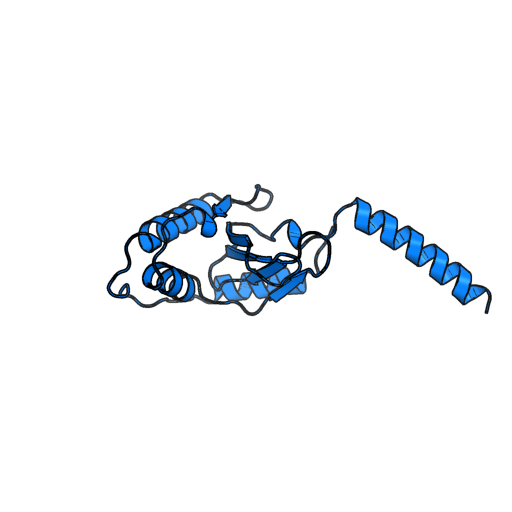 88.69 109 ASP A O 1
ATOM 841 N N . ALA A 1 110 ? 13.554 9.552 5.786 1.00 92.44 110 ALA A N 1
ATOM 842 C CA . ALA A 1 110 ? 12.506 10.041 6.673 1.00 92.44 110 ALA A CA 1
ATOM 843 C C . ALA A 1 110 ? 11.134 9.908 5.999 1.00 92.44 110 ALA A C 1
ATOM 845 O O . ALA A 1 110 ? 10.961 10.289 4.838 1.00 92.44 110 ALA A O 1
ATOM 846 N N . MET A 1 111 ? 10.154 9.377 6.735 1.00 94.25 111 MET A N 1
ATOM 847 C CA . MET A 1 111 ? 8.771 9.251 6.271 1.00 94.25 111 MET A CA 1
ATOM 848 C C . MET A 1 111 ? 8.158 10.638 6.055 1.00 94.25 111 MET A C 1
ATOM 850 O O . MET A 1 111 ? 8.125 11.447 6.980 1.00 94.25 111 MET A O 1
ATOM 854 N N . ILE A 1 112 ? 7.637 10.887 4.855 1.00 94.44 112 ILE A N 1
ATOM 855 C CA . ILE A 1 112 ? 6.994 12.162 4.491 1.00 94.44 112 ILE A CA 1
ATOM 856 C C . ILE A 1 112 ? 5.489 12.034 4.256 1.00 94.44 112 ILE A C 1
ATOM 858 O O . ILE A 1 112 ? 4.764 13.014 4.388 1.00 94.44 112 ILE A O 1
ATOM 862 N N . LEU A 1 113 ? 5.015 10.832 3.926 1.00 95.81 113 LEU A N 1
ATOM 863 C CA . LEU A 1 113 ? 3.599 10.538 3.749 1.00 95.81 113 LEU A CA 1
ATOM 864 C C . LEU A 1 113 ? 3.347 9.074 4.091 1.00 95.81 113 LEU A C 1
ATOM 866 O O . LEU A 1 113 ? 4.071 8.194 3.634 1.00 95.81 113 LEU A O 1
ATOM 870 N N . ASN A 1 114 ? 2.306 8.825 4.871 1.00 97.06 114 ASN A N 1
ATOM 871 C CA . ASN A 1 114 ? 1.761 7.507 5.142 1.00 97.06 114 ASN A CA 1
ATOM 872 C C . ASN A 1 114 ? 0.275 7.532 4.780 1.00 97.06 114 ASN A C 1
ATOM 874 O O . ASN A 1 114 ? -0.488 8.310 5.356 1.00 97.06 114 ASN A O 1
ATOM 878 N N . SER A 1 115 ? -0.127 6.702 3.827 1.00 97.62 115 SER A N 1
ATOM 879 C CA . SER A 1 115 ? -1.506 6.603 3.363 1.00 97.62 115 SER A CA 1
ATOM 880 C C . SER A 1 115 ? -2.004 5.165 3.370 1.00 97.62 115 SER A C 1
ATOM 882 O O . SER A 1 115 ? -1.236 4.199 3.296 1.00 97.62 115 SER A O 1
ATOM 884 N N . ILE A 1 116 ? -3.326 5.040 3.455 1.00 98.19 116 ILE A N 1
ATOM 885 C CA . ILE A 1 116 ? -4.043 3.815 3.122 1.00 98.19 116 ILE A CA 1
ATOM 886 C C . ILE A 1 116 ? -4.847 4.089 1.859 1.00 98.19 116 ILE A C 1
ATOM 888 O O . ILE A 1 116 ? -5.533 5.105 1.766 1.00 98.19 116 ILE A O 1
ATOM 892 N N . GLU A 1 117 ? -4.762 3.178 0.901 1.00 98.00 117 GLU A N 1
ATOM 893 C CA . GLU A 1 117 ? -5.441 3.278 -0.383 1.00 98.00 117 GLU A CA 1
ATOM 894 C C . GLU A 1 117 ? -6.381 2.089 -0.574 1.00 98.00 117 GLU A C 1
ATOM 896 O O . GLU A 1 117 ? -5.979 0.934 -0.398 1.00 98.00 117 GLU A O 1
ATOM 901 N N . VAL A 1 118 ? -7.632 2.372 -0.946 1.00 97.56 118 VAL A N 1
ATOM 902 C CA . VAL A 1 118 ? -8.591 1.362 -1.405 1.00 97.56 118 VAL A CA 1
ATOM 903 C C . VAL A 1 118 ? -8.590 1.346 -2.930 1.00 97.56 118 VAL A C 1
ATOM 905 O O . VAL A 1 118 ? -9.122 2.257 -3.567 1.00 97.56 118 VAL A O 1
ATOM 908 N N . VAL A 1 119 ? -7.937 0.338 -3.511 1.00 96.69 119 VAL A N 1
ATOM 909 C CA . VAL A 1 119 ? -7.695 0.199 -4.955 1.00 96.69 119 VAL A CA 1
ATOM 910 C C . VAL A 1 119 ? -7.256 -1.233 -5.307 1.00 96.69 119 VAL A C 1
ATOM 912 O O . VAL A 1 119 ? -6.774 -1.976 -4.450 1.00 96.69 119 VAL A O 1
ATOM 915 N N . ASP A 1 120 ? -7.381 -1.634 -6.578 1.00 93.81 120 ASP A N 1
ATOM 916 C CA . ASP A 1 120 ? -6.868 -2.930 -7.068 1.00 93.81 120 ASP A CA 1
ATOM 917 C C . ASP A 1 120 ? -5.337 -3.012 -6.953 1.00 93.81 120 ASP A C 1
ATOM 919 O O . ASP A 1 120 ? -4.777 -4.003 -6.485 1.00 93.81 120 ASP A O 1
ATOM 923 N N . MET A 1 121 ? -4.660 -1.943 -7.370 1.00 94.50 121 MET A N 1
ATOM 924 C CA . MET A 1 121 ? -3.213 -1.782 -7.316 1.00 94.50 121 MET A CA 1
ATOM 925 C C . MET A 1 121 ? -2.887 -0.287 -7.207 1.00 94.50 121 MET A C 1
ATOM 927 O O . MET A 1 121 ? -3.393 0.472 -8.037 1.00 94.50 121 MET A O 1
ATOM 931 N N . PRO A 1 122 ? -2.058 0.147 -6.241 1.00 94.94 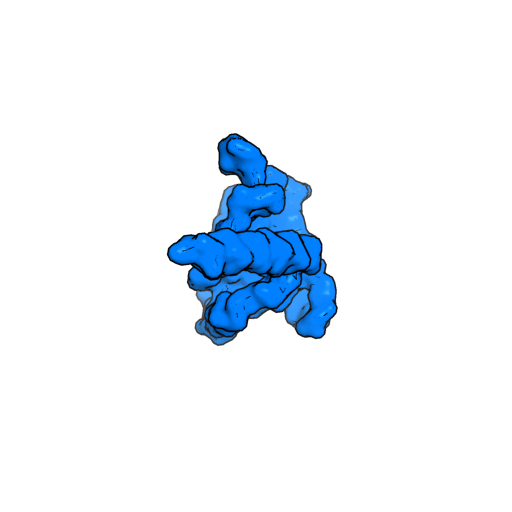122 PRO A N 1
ATOM 932 C CA . PRO A 1 122 ? -1.609 1.532 -6.158 1.00 94.94 122 PRO A CA 1
ATOM 933 C C . PRO A 1 122 ? -0.945 1.973 -7.459 1.00 94.94 122 PRO A C 1
ATOM 935 O O . PRO A 1 122 ? -0.110 1.257 -8.016 1.00 94.94 122 PRO A O 1
ATOM 938 N N . GLU A 1 123 ? -1.306 3.157 -7.944 1.00 91.88 123 GLU A N 1
ATOM 939 C CA . GLU A 1 123 ? -0.822 3.666 -9.231 1.00 91.88 123 GLU A CA 1
ATOM 940 C C . GLU A 1 123 ? 0.706 3.776 -9.248 1.00 91.88 123 GLU A C 1
ATOM 942 O O . GLU A 1 123 ? 1.346 3.383 -10.218 1.00 91.88 123 GLU A O 1
ATOM 947 N N . VAL A 1 124 ? 1.297 4.171 -8.118 1.00 91.38 124 VAL A N 1
ATOM 948 C CA . VAL A 1 124 ? 2.753 4.264 -7.935 1.00 91.38 124 VAL A CA 1
ATOM 949 C C . VAL A 1 124 ? 3.496 2.927 -7.995 1.00 91.38 124 VAL A C 1
ATOM 951 O O . VAL A 1 124 ? 4.718 2.911 -8.116 1.00 91.38 124 VAL A O 1
ATOM 954 N N . ALA A 1 125 ? 2.790 1.794 -7.935 1.00 91.88 125 ALA A N 1
ATOM 955 C CA . ALA A 1 125 ? 3.380 0.481 -8.187 1.00 91.88 125 ALA A CA 1
ATOM 956 C C . ALA A 1 125 ? 3.547 0.185 -9.689 1.00 91.88 125 ALA A C 1
ATOM 958 O O . ALA A 1 125 ? 4.274 -0.734 -10.072 1.00 91.88 125 ALA A O 1
ATOM 959 N N . CYS A 1 126 ? 2.830 0.913 -10.543 1.00 90.25 126 CYS A N 1
ATOM 960 C CA . CYS A 1 126 ? 2.784 0.689 -11.976 1.00 90.25 126 CYS A CA 1
ATOM 961 C C . CYS A 1 126 ? 3.781 1.612 -12.686 1.00 90.25 126 CYS A C 1
ATOM 963 O O . CYS A 1 126 ? 3.797 2.812 -12.446 1.00 90.25 126 CYS A O 1
ATOM 965 N N . ALA A 1 127 ? 4.570 1.072 -13.621 1.00 86.00 127 ALA A N 1
ATOM 966 C CA . ALA A 1 127 ? 5.461 1.893 -14.449 1.00 86.00 127 ALA A CA 1
ATOM 967 C C . ALA A 1 127 ? 4.657 2.915 -15.266 1.00 86.00 127 ALA A C 1
ATOM 969 O O . ALA A 1 127 ? 3.636 2.538 -15.857 1.00 86.00 127 ALA A O 1
ATOM 970 N N . ALA A 1 128 ? 5.102 4.166 -15.346 1.00 84.94 128 ALA A N 1
ATOM 971 C CA . ALA A 1 128 ? 4.427 5.150 -16.180 1.00 84.94 128 ALA A CA 1
ATOM 972 C C . ALA A 1 128 ? 4.549 4.759 -17.671 1.00 84.94 128 ALA A C 1
ATOM 974 O O . ALA A 1 128 ? 5.453 4.000 -18.046 1.00 84.94 128 ALA A O 1
ATOM 975 N N . PRO A 1 129 ? 3.629 5.197 -18.551 1.00 85.31 129 PRO A N 1
ATOM 976 C CA . PRO A 1 129 ? 3.756 4.954 -19.988 1.00 85.31 129 PRO A CA 1
ATOM 977 C C . PRO A 1 129 ? 5.110 5.412 -20.547 1.00 85.31 129 PRO A C 1
ATOM 979 O O . PRO A 1 129 ? 5.701 4.707 -21.364 1.00 85.31 129 PRO A O 1
ATOM 982 N N . GLU A 1 130 ? 5.622 6.542 -20.060 1.00 85.81 130 GLU A N 1
ATOM 983 C CA . GLU A 1 130 ? 6.902 7.123 -20.463 1.00 85.81 130 GLU A CA 1
ATOM 984 C C . GLU A 1 130 ? 8.072 6.207 -20.077 1.00 85.81 130 GLU A C 1
ATOM 986 O O . GLU A 1 130 ? 8.926 5.921 -20.914 1.00 85.81 130 GLU A O 1
ATOM 991 N N . ASP A 1 131 ? 8.058 5.643 -18.862 1.00 85.69 131 ASP A N 1
ATOM 992 C CA . ASP A 1 131 ? 9.094 4.709 -18.393 1.00 85.69 131 ASP A CA 1
ATOM 993 C C . ASP A 1 131 ? 9.200 3.470 -19.290 1.00 85.69 131 ASP A C 1
ATOM 995 O O . ASP A 1 131 ? 10.292 2.942 -19.523 1.00 85.69 131 ASP A O 1
ATOM 999 N N . LEU A 1 132 ? 8.062 2.979 -19.793 1.00 86.56 132 LEU A N 1
ATOM 1000 C CA . LEU A 1 132 ? 8.019 1.818 -20.683 1.00 86.56 132 LEU A CA 1
ATOM 1001 C C . LEU A 1 132 ? 8.594 2.142 -22.062 1.00 86.56 132 LEU A C 1
ATOM 1003 O O . LEU A 1 132 ? 9.331 1.324 -22.618 1.00 86.56 132 LEU A O 1
ATOM 1007 N N . VAL A 1 133 ? 8.276 3.320 -22.603 1.00 88.75 133 VAL A N 1
ATOM 1008 C CA . VAL A 1 133 ? 8.817 3.793 -23.884 1.00 88.75 133 VAL A CA 1
ATOM 1009 C C . VAL A 1 133 ? 10.333 3.972 -23.782 1.00 88.75 133 VAL A C 1
ATOM 1011 O O . VAL A 1 133 ? 11.070 3.415 -24.602 1.00 88.75 133 VAL A O 1
ATOM 1014 N N . ASP A 1 134 ? 10.805 4.642 -22.731 1.00 89.25 134 ASP A N 1
ATOM 1015 C CA . ASP A 1 134 ? 12.229 4.842 -22.455 1.00 89.25 134 ASP A CA 1
ATOM 1016 C C . ASP A 1 134 ? 12.963 3.508 -22.275 1.00 89.25 134 ASP A C 1
ATOM 1018 O O . ASP A 1 134 ? 14.030 3.283 -22.854 1.00 89.25 134 ASP A O 1
ATOM 1022 N N . SER A 1 135 ? 12.376 2.578 -21.514 1.00 89.31 135 SER A N 1
ATOM 1023 C CA . SER A 1 135 ? 12.948 1.244 -21.300 1.00 89.31 135 SER A CA 1
ATOM 1024 C C . SER A 1 135 ? 13.033 0.446 -22.601 1.00 89.31 135 SER A C 1
ATOM 1026 O O . SER A 1 135 ? 14.042 -0.214 -22.854 1.00 89.31 135 SER A O 1
ATOM 1028 N N . GLN A 1 136 ? 12.014 0.528 -23.461 1.00 93.00 136 GLN A N 1
ATOM 1029 C CA . GLN A 1 136 ? 12.018 -0.123 -24.771 1.00 93.00 136 GLN A CA 1
ATOM 1030 C C . GLN A 1 136 ? 13.117 0.447 -25.679 1.00 93.00 136 GLN A C 1
ATOM 1032 O O . GLN A 1 136 ? 13.763 -0.311 -26.408 1.00 93.00 136 GLN A O 1
ATOM 1037 N N . GLN A 1 137 ? 13.334 1.765 -25.661 1.00 93.88 137 GLN A N 1
ATOM 1038 C CA . GLN A 1 137 ? 14.411 2.393 -26.424 1.00 93.88 137 GLN A CA 1
ATOM 1039 C C . GLN A 1 137 ? 15.785 1.938 -25.918 1.00 93.88 137 GLN A C 1
ATOM 1041 O O . GLN A 1 137 ? 16.584 1.434 -26.709 1.00 93.88 137 GLN A O 1
ATOM 1046 N N . ARG A 1 138 ? 16.031 2.028 -24.606 1.00 93.44 138 ARG A N 1
ATOM 1047 C CA . ARG A 1 138 ? 17.301 1.600 -23.996 1.00 93.44 138 ARG A CA 1
ATOM 1048 C C . ARG A 1 138 ? 17.589 0.124 -24.258 1.00 93.44 138 ARG A C 1
ATOM 1050 O O . ARG A 1 138 ? 18.715 -0.240 -24.583 1.00 93.44 138 ARG A O 1
ATOM 1057 N N . LEU A 1 139 ? 16.570 -0.734 -24.183 1.00 95.25 139 LEU A N 1
ATOM 1058 C CA . LEU A 1 139 ? 16.724 -2.156 -24.486 1.00 95.25 139 LEU A CA 1
ATOM 1059 C C . LEU A 1 139 ? 17.124 -2.389 -25.951 1.00 95.25 139 LEU A C 1
ATOM 1061 O O . LEU A 1 139 ? 17.993 -3.216 -26.218 1.00 95.25 139 LEU A O 1
ATOM 1065 N N . ARG A 1 140 ? 16.540 -1.648 -26.905 1.00 95.44 140 ARG A N 1
ATOM 1066 C CA . ARG A 1 140 ? 16.927 -1.721 -28.326 1.00 95.44 140 ARG A CA 1
ATOM 1067 C C . ARG A 1 140 ? 18.387 -1.323 -28.544 1.00 95.44 140 ARG A C 1
ATOM 1069 O O . ARG A 1 140 ? 19.086 -1.997 -29.298 1.00 95.44 140 ARG A O 1
ATOM 1076 N N . GLU A 1 141 ? 18.849 -0.269 -27.877 1.00 94.81 141 GLU A N 1
ATOM 1077 C CA . GLU A 1 141 ? 20.246 0.181 -27.934 1.00 94.81 141 GLU A CA 1
ATOM 1078 C C . GLU A 1 141 ? 21.205 -0.889 -27.388 1.00 94.81 141 GLU A C 1
ATOM 1080 O O . GLU A 1 141 ? 22.199 -1.216 -28.040 1.00 94.81 141 GLU A O 1
ATOM 1085 N N . VAL A 1 142 ? 20.867 -1.507 -26.249 1.00 95.19 142 VAL A N 1
ATOM 1086 C CA . VAL A 1 142 ? 21.647 -2.609 -25.658 1.00 95.19 142 VAL A CA 1
ATOM 1087 C C . VAL A 1 142 ? 21.701 -3.816 -26.593 1.00 95.19 142 VAL A C 1
ATOM 1089 O O . VAL A 1 142 ? 22.781 -4.345 -26.837 1.00 95.19 142 VAL A O 1
ATOM 1092 N N . MET A 1 143 ? 20.572 -4.231 -27.174 1.00 95.94 143 MET A N 1
ATOM 1093 C CA . MET A 1 143 ? 20.537 -5.347 -28.128 1.00 95.94 143 MET A CA 1
ATOM 1094 C C . MET A 1 143 ? 21.387 -5.068 -29.374 1.00 95.94 143 MET A C 1
ATOM 1096 O O . MET A 1 143 ? 22.088 -5.955 -29.858 1.00 95.94 143 MET A O 1
ATOM 1100 N N . ALA A 1 144 ? 21.359 -3.833 -29.885 1.00 94.75 144 ALA A N 1
ATOM 1101 C CA . ALA A 1 144 ? 22.197 -3.428 -31.009 1.00 94.75 144 ALA A CA 1
ATOM 1102 C C . ALA A 1 144 ? 23.694 -3.452 -30.661 1.00 94.75 144 ALA A C 1
ATOM 1104 O O . ALA A 1 144 ? 24.506 -3.762 -31.528 1.00 94.75 144 ALA A O 1
ATOM 1105 N N . TRP A 1 145 ? 24.061 -3.132 -29.418 1.00 94.62 145 TRP A N 1
ATOM 1106 C CA . TRP A 1 145 ? 25.436 -3.236 -28.933 1.00 94.62 145 TRP A CA 1
ATOM 1107 C C . TRP A 1 145 ? 25.880 -4.695 -28.768 1.00 94.62 145 TRP A C 1
ATOM 1109 O O . TRP A 1 145 ? 26.934 -5.053 -29.285 1.00 94.62 145 TRP A O 1
ATOM 1119 N N . VAL A 1 146 ? 25.059 -5.548 -28.140 1.00 94.94 146 VAL A N 1
ATOM 1120 C CA . VAL A 1 146 ? 25.361 -6.982 -27.955 1.00 94.94 146 VAL A CA 1
ATOM 1121 C C . VAL A 1 146 ? 25.558 -7.687 -29.298 1.00 94.94 146 VAL A C 1
ATOM 1123 O O . VAL A 1 146 ? 26.507 -8.439 -29.445 1.00 94.94 146 VAL A O 1
ATOM 1126 N N . ASN A 1 147 ? 24.722 -7.402 -30.300 1.00 92.75 147 ASN A N 1
ATOM 1127 C CA . ASN A 1 147 ? 24.809 -8.038 -31.623 1.00 92.75 147 ASN A CA 1
ATOM 1128 C C . ASN A 1 147 ? 25.985 -7.550 -32.494 1.00 92.75 147 ASN A C 1
ATOM 1130 O O . ASN A 1 147 ? 26.145 -8.023 -33.619 1.00 92.75 147 ASN A O 1
ATOM 1134 N N . ARG A 1 148 ? 26.759 -6.558 -32.036 1.00 85.81 148 ARG A N 1
ATOM 1135 C CA . ARG A 1 148 ? 27.987 -6.093 -32.707 1.00 85.81 148 ARG A CA 1
ATOM 1136 C C . ARG A 1 148 ? 29.252 -6.760 -32.158 1.00 85.81 148 ARG A C 1
ATOM 1138 O O . ARG A 1 148 ? 30.320 -6.520 -32.720 1.00 85.81 148 ARG A O 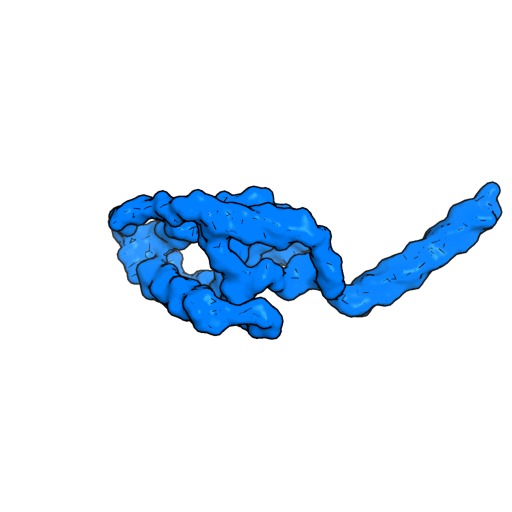1
ATOM 1145 N N . ILE A 1 149 ? 29.131 -7.524 -31.071 1.00 63.84 149 ILE A N 1
ATOM 1146 C CA . ILE A 1 149 ? 30.194 -8.326 -30.447 1.00 63.84 149 ILE A CA 1
ATOM 1147 C C . ILE A 1 149 ? 30.086 -9.755 -30.977 1.00 63.84 149 ILE A C 1
ATOM 1149 O O . ILE A 1 149 ? 31.153 -10.341 -31.259 1.00 63.84 149 ILE A O 1
#

Sequence (149 aa):
GAIPEVLKTCARQDGASGHRPAARLPEGVMNAPTLLQELHDQRQQWRVGQSAHLVNLSLLPLSPADMACLEEQLGTGRVVILSRGYGNCRISSTRVPNTWRVVYYNSQDAMILNSIEVVDMPEVACAAPEDLVDSQQRLREVMAWVNRI

Radius of gyration: 18.39 Å; chains: 1; bounding box: 49×30×58 Å

pLDDT: mean 91.99, std 6.55, range [63.84, 98.19]